Protein AF-A0AAE4M089-F1 (afdb_monomer_lite)

Sequence (83 aa):
MSIAIPLALNELEDMRYLLRKADIEGELQPDDERRLREYISRQKPTEAQNSDLGALILVGLFLLGLYVTLLLIENGKDPELLR

pLDDT: mean 81.92, std 15.25, range [35.66, 94.56]

Structure (mmCIF, N/CA/C/O backbone):
data_AF-A0AAE4M089-F1
#
_entry.id   AF-A0AAE4M089-F1
#
loop_
_atom_site.group_PDB
_atom_site.id
_atom_site.type_symbol
_atom_site.label_atom_id
_atom_site.label_alt_id
_atom_site.label_comp_id
_atom_site.label_asym_id
_atom_site.label_entity_id
_atom_site.label_seq_id
_atom_site.pdbx_PDB_ins_code
_atom_site.Cartn_x
_atom_site.Cartn_y
_atom_site.Cartn_z
_atom_site.occupancy
_atom_site.B_iso_or_equiv
_atom_site.auth_seq_id
_atom_site.auth_comp_id
_atom_site.auth_asym_id
_atom_site.auth_atom_id
_atom_site.pdbx_PDB_model_num
ATOM 1 N N . MET A 1 1 ? 4.448 0.801 -25.323 1.00 35.78 1 MET A N 1
ATOM 2 C CA . MET A 1 1 ? 3.502 1.196 -24.259 1.00 35.78 1 MET A CA 1
ATOM 3 C C . MET A 1 1 ? 4.319 1.350 -22.990 1.00 35.78 1 MET A C 1
ATOM 5 O O . MET A 1 1 ? 4.891 0.355 -22.568 1.00 35.78 1 MET A O 1
ATOM 9 N N . SER A 1 2 ? 4.461 2.565 -22.451 1.00 35.66 2 SER A N 1
ATOM 10 C CA . SER A 1 2 ? 5.038 2.740 -21.112 1.00 35.66 2 SER A CA 1
ATOM 11 C C . SER A 1 2 ? 4.048 2.188 -20.104 1.00 35.66 2 SER A C 1
ATOM 13 O O . SER A 1 2 ? 2.894 2.613 -20.076 1.00 35.66 2 SER A O 1
ATOM 15 N N . ILE A 1 3 ? 4.493 1.227 -19.308 1.00 46.78 3 ILE A N 1
ATOM 16 C CA . ILE A 1 3 ? 3.762 0.791 -18.131 1.00 46.78 3 ILE A CA 1
ATOM 17 C C . ILE A 1 3 ? 3.998 1.910 -17.121 1.00 46.78 3 ILE A C 1
ATOM 19 O O . ILE A 1 3 ? 5.072 2.017 -16.542 1.00 46.78 3 ILE A O 1
ATOM 23 N N . ALA A 1 4 ? 3.054 2.844 -17.009 1.00 51.03 4 ALA A N 1
ATOM 24 C CA . ALA A 1 4 ? 3.129 3.843 -15.955 1.00 51.03 4 ALA A CA 1
ATOM 25 C C . ALA A 1 4 ? 3.078 3.079 -14.630 1.00 51.03 4 ALA A C 1
ATOM 27 O 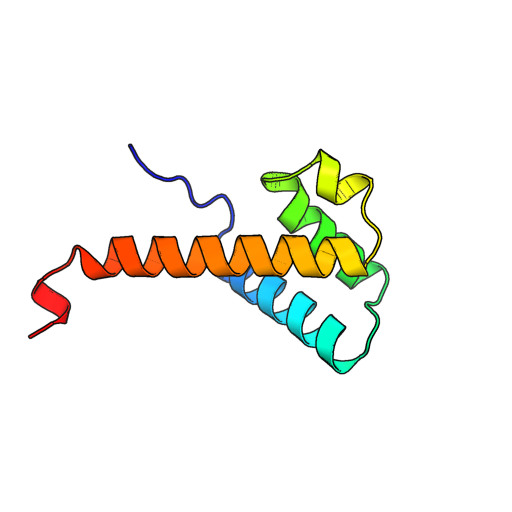O . ALA A 1 4 ? 2.102 2.382 -14.376 1.00 51.03 4 ALA A O 1
ATOM 28 N N . ILE A 1 5 ? 4.141 3.160 -13.836 1.00 57.72 5 ILE A N 1
ATOM 29 C CA . ILE A 1 5 ? 4.186 2.681 -12.457 1.00 57.72 5 ILE A CA 1
ATOM 30 C C . ILE A 1 5 ? 3.523 3.798 -11.633 1.00 57.72 5 ILE A C 1
ATOM 32 O O . ILE A 1 5 ? 4.138 4.852 -11.475 1.00 57.72 5 ILE A O 1
ATOM 36 N N . PRO A 1 6 ? 2.264 3.665 -11.162 1.00 68.06 6 PRO A N 1
ATOM 37 C CA . PRO A 1 6 ? 1.558 4.792 -10.542 1.00 68.06 6 PRO A CA 1
ATOM 38 C C . PRO A 1 6 ? 2.016 5.104 -9.105 1.00 68.06 6 PRO A C 1
ATOM 40 O O . PRO A 1 6 ? 1.443 5.983 -8.459 1.00 68.06 6 PRO A O 1
ATOM 43 N N . LEU A 1 7 ? 3.038 4.401 -8.607 1.00 74.50 7 LEU A N 1
ATOM 44 C CA . LEU A 1 7 ? 3.733 4.694 -7.356 1.00 74.50 7 LEU A CA 1
ATOM 45 C C . LEU A 1 7 ? 5.211 4.961 -7.639 1.00 74.50 7 LEU A C 1
ATOM 47 O O . LEU A 1 7 ? 5.876 4.175 -8.312 1.00 74.50 7 LEU A O 1
ATOM 51 N N . ALA A 1 8 ? 5.737 6.049 -7.090 1.00 82.94 8 ALA A N 1
ATOM 52 C CA . ALA A 1 8 ? 7.173 6.280 -7.060 1.00 82.94 8 ALA A CA 1
ATOM 53 C C . ALA A 1 8 ? 7.870 5.256 -6.139 1.00 82.94 8 ALA A C 1
ATOM 55 O O . ALA A 1 8 ? 7.239 4.638 -5.280 1.00 82.94 8 ALA A O 1
ATOM 56 N N . LEU A 1 9 ? 9.187 5.072 -6.300 1.00 82.75 9 LEU A N 1
ATOM 57 C CA . LEU A 1 9 ? 9.953 4.072 -5.541 1.00 82.75 9 LEU A CA 1
ATOM 58 C C . LEU A 1 9 ? 9.804 4.246 -4.019 1.00 82.75 9 LEU A C 1
ATOM 60 O O . LEU A 1 9 ? 9.598 3.270 -3.308 1.00 82.75 9 LEU A O 1
ATOM 64 N N . ASN A 1 10 ? 9.836 5.487 -3.536 1.00 86.62 10 ASN A N 1
ATOM 65 C CA . ASN A 1 10 ? 9.633 5.821 -2.125 1.00 86.62 10 ASN A CA 1
ATOM 66 C C . ASN A 1 10 ? 8.222 5.467 -1.623 1.00 86.62 10 ASN A C 1
ATOM 68 O O . ASN A 1 10 ? 8.062 5.057 -0.480 1.00 86.62 10 ASN A O 1
ATOM 72 N N . GLU A 1 11 ? 7.196 5.601 -2.462 1.00 88.94 11 GLU A N 1
ATOM 73 C CA . GLU A 1 11 ? 5.818 5.224 -2.121 1.00 88.94 11 GLU A CA 1
ATOM 74 C C . GLU A 1 11 ? 5.650 3.700 -2.091 1.00 88.94 11 GLU A C 1
ATOM 76 O O . GLU A 1 11 ? 4.924 3.161 -1.261 1.00 88.94 11 GLU A O 1
ATOM 81 N N . LEU A 1 12 ? 6.372 2.995 -2.962 1.00 87.62 12 LEU A N 1
ATOM 82 C CA . LEU A 1 12 ? 6.486 1.537 -2.966 1.00 87.62 12 LEU A CA 1
ATOM 83 C C . LEU A 1 12 ? 7.193 1.012 -1.709 1.00 87.62 12 LEU A C 1
ATOM 85 O O . LEU A 1 12 ? 6.748 0.034 -1.104 1.00 87.62 12 LEU A O 1
ATOM 89 N N . GLU A 1 13 ? 8.281 1.662 -1.300 1.00 90.50 13 GLU A N 1
ATOM 90 C CA . GLU A 1 13 ? 8.998 1.348 -0.062 1.00 90.50 13 GLU A CA 1
ATOM 91 C C . GLU A 1 13 ? 8.143 1.602 1.177 1.00 90.50 13 GLU A C 1
ATOM 93 O O . GLU A 1 13 ? 8.129 0.772 2.089 1.00 90.50 13 GLU A O 1
ATOM 98 N N . ASP A 1 14 ? 7.400 2.706 1.191 1.00 93.25 14 ASP A N 1
ATOM 99 C CA . ASP A 1 14 ? 6.492 3.035 2.282 1.00 93.25 14 ASP A CA 1
ATOM 100 C C . ASP A 1 14 ? 5.316 2.052 2.350 1.00 93.25 14 ASP A C 1
ATOM 102 O O . ASP A 1 14 ? 5.039 1.496 3.410 1.00 93.25 14 ASP A O 1
ATOM 106 N N . MET A 1 15 ? 4.708 1.701 1.211 1.00 92.12 15 MET A N 1
ATOM 107 C CA . MET A 1 15 ? 3.683 0.654 1.156 1.00 92.12 15 MET A CA 1
ATOM 108 C C . MET A 1 15 ? 4.224 -0.691 1.667 1.00 92.12 15 MET A C 1
ATOM 110 O O . MET A 1 15 ? 3.552 -1.370 2.442 1.00 92.12 15 MET A O 1
ATOM 114 N N . ARG A 1 16 ? 5.460 -1.070 1.306 1.00 92.75 16 ARG A N 1
ATOM 115 C CA . ARG A 1 16 ? 6.121 -2.274 1.845 1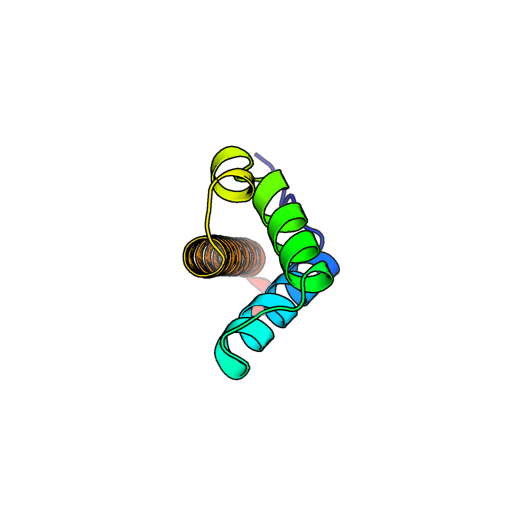.00 92.75 16 ARG A CA 1
ATOM 116 C C . ARG A 1 16 ? 6.295 -2.197 3.361 1.00 92.75 16 ARG A C 1
ATOM 118 O O . ARG A 1 16 ? 6.104 -3.201 4.044 1.00 92.75 16 ARG A O 1
ATOM 125 N N . TYR A 1 17 ? 6.694 -1.036 3.877 1.00 94.44 17 TYR A N 1
ATOM 126 C CA . TYR A 1 17 ? 6.851 -0.812 5.311 1.00 94.44 17 TYR A CA 1
ATOM 127 C C . TYR A 1 17 ? 5.517 -0.984 6.047 1.00 94.44 17 TYR A C 1
ATOM 129 O O . TYR A 1 17 ? 5.462 -1.751 7.006 1.00 94.44 17 TYR A O 1
ATOM 137 N N . LEU A 1 18 ? 4.443 -0.363 5.553 1.00 94.56 18 LEU A N 1
ATOM 138 C CA . LEU A 1 1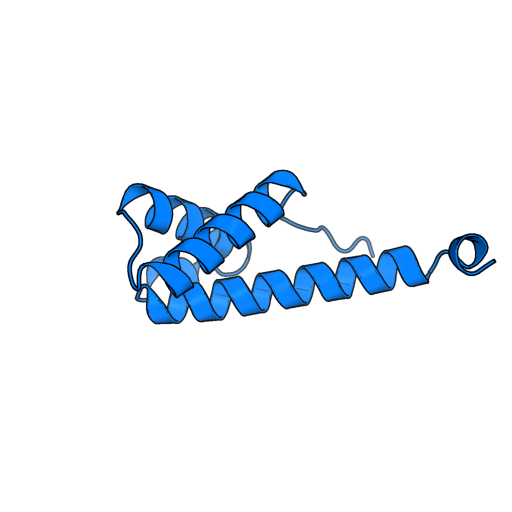8 ? 3.099 -0.460 6.131 1.00 94.56 18 LEU A CA 1
ATOM 139 C C . LEU A 1 18 ? 2.580 -1.904 6.134 1.00 94.56 18 LEU A C 1
ATOM 141 O O . LEU A 1 18 ? 2.100 -2.385 7.154 1.00 94.56 18 LEU A O 1
ATOM 145 N N . LEU A 1 19 ? 2.745 -2.633 5.028 1.00 93.00 19 LEU A N 1
ATOM 146 C CA . LEU A 1 19 ? 2.332 -4.039 4.943 1.00 93.00 19 LEU A CA 1
ATOM 147 C C . LEU A 1 19 ? 3.097 -4.927 5.928 1.00 93.00 19 LEU A C 1
ATOM 149 O O . LEU A 1 19 ? 2.505 -5.782 6.580 1.00 93.00 19 LEU A O 1
ATOM 153 N N . ARG A 1 20 ? 4.408 -4.706 6.074 1.00 91.88 20 ARG A N 1
ATOM 154 C CA . ARG A 1 20 ? 5.231 -5.451 7.033 1.00 91.88 20 ARG A CA 1
ATOM 155 C C . ARG A 1 20 ? 4.886 -5.104 8.478 1.00 91.88 20 ARG A C 1
ATOM 157 O O . ARG A 1 20 ? 4.916 -5.981 9.333 1.00 91.88 20 ARG A O 1
ATOM 164 N N . LYS A 1 21 ? 4.575 -3.837 8.755 1.00 92.31 21 LYS A N 1
ATOM 165 C CA . LYS A 1 21 ? 4.116 -3.397 10.072 1.00 92.31 21 LYS A CA 1
ATOM 166 C C . LYS A 1 21 ? 2.808 -4.095 10.444 1.00 92.31 21 LYS A C 1
ATOM 168 O O . LYS A 1 21 ? 2.727 -4.660 11.525 1.00 92.31 21 LYS A O 1
ATOM 173 N N . ALA A 1 22 ? 1.857 -4.153 9.513 1.00 90.94 22 ALA A N 1
ATOM 174 C CA . ALA A 1 22 ? 0.586 -4.842 9.709 1.00 90.94 22 ALA A CA 1
ATOM 175 C C . ALA A 1 22 ? 0.747 -6.355 9.955 1.00 90.94 22 ALA A C 1
ATOM 177 O O . ALA A 1 22 ? 0.032 -6.920 10.773 1.00 90.94 22 ALA A O 1
ATOM 178 N N . ASP A 1 23 ? 1.701 -7.005 9.280 1.00 86.88 23 ASP A N 1
ATOM 179 C CA . ASP A 1 23 ? 2.022 -8.429 9.475 1.00 86.88 23 ASP A CA 1
ATOM 180 C C . ASP A 1 23 ? 2.630 -8.718 10.862 1.00 86.88 23 ASP A C 1
ATOM 182 O O . ASP A 1 23 ? 2.319 -9.731 11.484 1.00 86.88 23 ASP A O 1
ATOM 186 N N . ILE A 1 24 ? 3.472 -7.812 11.375 1.00 89.06 24 ILE A N 1
ATOM 187 C CA . ILE A 1 24 ? 4.134 -7.963 12.682 1.00 89.06 24 ILE A CA 1
ATOM 188 C C . ILE A 1 24 ? 3.199 -7.598 13.839 1.00 89.06 24 ILE A C 1
ATOM 190 O O . ILE A 1 24 ? 3.151 -8.310 14.841 1.00 89.06 24 ILE A O 1
ATOM 194 N N . GLU A 1 25 ? 2.510 -6.463 13.732 1.00 89.62 25 GLU A N 1
ATOM 195 C CA . GLU A 1 25 ? 1.690 -5.901 14.811 1.00 89.62 25 GLU A CA 1
ATOM 196 C C . GLU A 1 25 ? 0.263 -6.474 14.804 1.00 89.62 25 GLU A C 1
ATOM 198 O O . GLU A 1 25 ? -0.425 -6.420 15.818 1.00 89.62 25 GLU A O 1
ATOM 203 N N . GLY A 1 26 ? -0.189 -7.048 13.683 1.00 85.50 26 GLY A N 1
ATOM 204 C CA . GLY A 1 26 ? -1.563 -7.529 13.494 1.00 85.50 26 GLY A CA 1
ATOM 205 C C . GLY A 1 26 ? -2.589 -6.409 13.287 1.00 85.50 26 GLY A C 1
ATOM 206 O O . GLY A 1 26 ? -3.742 -6.681 12.952 1.00 85.50 26 GLY A O 1
ATOM 207 N N . GLU A 1 27 ? -2.174 -5.155 13.452 1.00 88.75 27 GLU A N 1
ATOM 208 C CA . GLU A 1 27 ? -2.974 -3.954 13.255 1.00 88.75 27 GLU A CA 1
ATOM 209 C C . GLU A 1 27 ? -2.123 -2.818 12.671 1.00 88.75 27 GLU A C 1
ATOM 211 O O . GLU A 1 27 ? -0.892 -2.851 12.691 1.00 88.75 27 GLU A O 1
ATOM 216 N N . LEU A 1 28 ? -2.789 -1.803 12.123 1.00 89.50 28 LEU A N 1
ATOM 217 C CA . LEU A 1 28 ? -2.164 -0.541 11.746 1.00 89.50 28 LEU A CA 1
ATOM 218 C C . LEU A 1 28 ? -2.805 0.583 12.542 1.00 89.50 28 LEU A C 1
ATOM 220 O O . LEU A 1 28 ? -4.012 0.587 12.783 1.00 89.50 28 LEU A O 1
ATOM 224 N N . GLN A 1 29 ? -1.999 1.580 12.901 1.00 93.81 29 GLN A N 1
ATOM 225 C CA . GLN A 1 29 ? -2.556 2.816 13.429 1.00 93.81 29 GLN A CA 1
ATOM 226 C C . GLN A 1 29 ? -3.431 3.488 12.359 1.00 93.81 29 GLN A C 1
ATOM 228 O O . GLN A 1 29 ? -3.139 3.355 11.167 1.00 93.81 29 GLN A O 1
ATOM 233 N N . PRO A 1 30 ? -4.460 4.262 12.749 1.00 91.81 30 PRO A N 1
ATOM 234 C CA . PRO A 1 30 ? -5.387 4.873 11.794 1.00 91.81 30 PRO A CA 1
ATOM 235 C C . PRO A 1 30 ? -4.703 5.696 10.691 1.00 91.81 30 PRO A C 1
ATOM 237 O O . PRO A 1 30 ? -5.141 5.684 9.541 1.00 91.81 30 PRO A O 1
ATOM 240 N N . ASP A 1 31 ? -3.606 6.384 11.018 1.00 94.12 31 ASP A N 1
ATOM 241 C CA . ASP A 1 31 ? -2.823 7.141 10.038 1.00 94.12 31 ASP A CA 1
ATOM 242 C C . ASP A 1 31 ? -2.071 6.245 9.047 1.00 94.12 31 ASP A C 1
ATOM 244 O O . ASP A 1 31 ? -2.030 6.544 7.854 1.00 94.12 31 ASP A O 1
ATOM 248 N N . ASP A 1 32 ? -1.524 5.128 9.517 1.00 94.44 32 ASP A N 1
ATOM 249 C CA . ASP A 1 32 ? -0.822 4.155 8.681 1.00 94.44 32 ASP A CA 1
ATOM 250 C C . ASP A 1 32 ? -1.795 3.413 7.756 1.00 94.44 32 A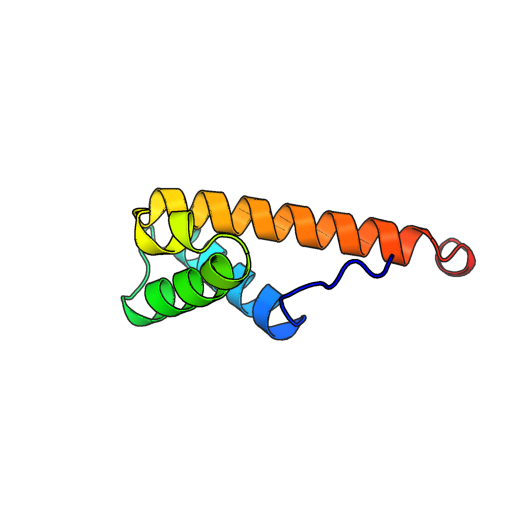SP A C 1
ATOM 252 O O . ASP A 1 32 ? -1.523 3.248 6.564 1.00 94.44 32 ASP A O 1
ATOM 256 N N . GLU A 1 33 ? -2.966 3.029 8.271 1.00 93.44 33 GLU A N 1
ATOM 257 C CA . GLU A 1 33 ? -4.029 2.435 7.458 1.00 93.44 33 GLU A CA 1
ATOM 258 C C . GLU A 1 33 ? -4.509 3.417 6.382 1.00 93.44 33 GLU A C 1
ATOM 260 O O . GLU A 1 33 ? -4.670 3.038 5.219 1.00 93.44 33 GLU A O 1
ATOM 265 N N . ARG A 1 34 ? -4.692 4.697 6.734 1.00 93.19 34 ARG A N 1
ATOM 266 C CA . ARG A 1 34 ? -5.071 5.742 5.775 1.00 93.19 34 ARG A CA 1
ATOM 267 C C . ARG A 1 34 ? -4.046 5.869 4.650 1.00 93.19 34 ARG A C 1
ATOM 269 O O . ARG A 1 34 ? -4.442 5.906 3.487 1.00 93.19 34 ARG A O 1
ATOM 276 N N . ARG A 1 35 ? -2.748 5.883 4.966 1.00 93.25 35 ARG A N 1
ATOM 277 C CA . ARG A 1 35 ? -1.678 5.927 3.953 1.00 93.25 35 ARG A CA 1
ATOM 278 C C . ARG A 1 35 ? -1.699 4.693 3.052 1.00 93.25 35 ARG A C 1
ATOM 280 O O . ARG A 1 35 ? -1.623 4.822 1.832 1.00 93.25 35 ARG A O 1
ATOM 287 N N . LEU A 1 36 ? -1.885 3.503 3.626 1.00 92.81 36 LEU A N 1
ATOM 288 C CA . LEU A 1 36 ? -2.017 2.268 2.850 1.00 92.81 36 LEU A CA 1
ATOM 289 C C . LEU A 1 36 ? -3.228 2.326 1.900 1.00 92.81 36 LEU A C 1
ATOM 291 O O . LEU A 1 36 ? -3.101 1.989 0.719 1.00 92.81 36 LEU A O 1
ATOM 295 N N . ARG A 1 37 ? -4.382 2.816 2.378 1.00 93.25 37 ARG A N 1
ATOM 296 C CA . ARG A 1 37 ? -5.573 3.052 1.543 1.00 93.25 37 ARG A CA 1
ATOM 297 C C . ARG A 1 37 ? -5.286 4.042 0.422 1.00 93.25 37 ARG A C 1
ATOM 299 O O . ARG A 1 37 ? -5.693 3.787 -0.707 1.00 93.25 37 ARG A O 1
ATOM 306 N N . GLU A 1 38 ? -4.580 5.137 0.693 1.00 92.94 38 GLU A N 1
ATOM 307 C CA . GLU A 1 38 ? -4.211 6.121 -0.329 1.00 92.94 38 GLU A CA 1
ATOM 308 C C . GLU A 1 38 ? -3.385 5.480 -1.451 1.00 92.94 38 GLU A C 1
ATOM 310 O O . GLU A 1 38 ? -3.734 5.646 -2.622 1.00 92.94 38 GLU A O 1
ATOM 315 N N . TYR A 1 39 ? -2.364 4.679 -1.130 1.00 91.19 39 TYR A N 1
ATOM 316 C CA . TYR A 1 39 ? -1.556 3.997 -2.148 1.00 91.19 39 TYR A CA 1
ATOM 317 C C . TYR A 1 39 ? -2.359 2.990 -2.969 1.00 91.19 39 TYR A C 1
ATOM 319 O O . TYR A 1 39 ? -2.268 2.986 -4.199 1.00 91.19 39 TYR A O 1
ATOM 327 N N . ILE A 1 40 ? -3.190 2.178 -2.312 1.00 90.88 40 ILE A N 1
ATOM 328 C CA . ILE A 1 40 ? -4.044 1.200 -2.995 1.00 90.88 40 ILE A CA 1
ATOM 329 C C . ILE A 1 40 ? -5.070 1.916 -3.880 1.00 90.88 40 ILE A C 1
ATOM 331 O O . ILE A 1 40 ? -5.300 1.497 -5.014 1.00 90.88 40 ILE A O 1
ATOM 335 N N . SER A 1 41 ? -5.639 3.033 -3.417 1.00 91.12 41 SER A N 1
ATOM 336 C CA . SER A 1 41 ? -6.710 3.750 -4.119 1.00 91.12 41 SER A CA 1
ATOM 337 C C . SER A 1 41 ? -6.310 4.269 -5.498 1.00 91.12 41 SER A C 1
ATOM 339 O O . SER A 1 41 ? -7.160 4.379 -6.379 1.00 91.12 41 SER A O 1
ATOM 341 N N . ARG A 1 42 ? -5.014 4.525 -5.720 1.00 87.31 42 ARG A N 1
ATOM 342 C CA . ARG A 1 42 ? -4.483 4.992 -7.010 1.00 87.31 42 ARG A CA 1
ATOM 343 C C . ARG A 1 42 ? -4.628 3.965 -8.127 1.00 87.31 42 ARG A C 1
ATOM 345 O O . ARG A 1 42 ? -4.714 4.347 -9.289 1.00 87.31 42 ARG A O 1
ATOM 352 N N . GLN A 1 43 ? -4.649 2.677 -7.788 1.00 85.00 43 GLN A N 1
ATOM 353 C CA . GLN A 1 43 ? -4.895 1.601 -8.752 1.00 85.00 43 GLN A CA 1
ATOM 354 C C . GLN A 1 43 ? -6.263 0.947 -8.575 1.00 85.00 43 GLN A C 1
ATOM 356 O O . GLN A 1 43 ? -6.892 0.543 -9.550 1.00 85.00 43 GLN A O 1
ATOM 361 N N . LYS A 1 44 ? -6.699 0.812 -7.325 1.00 87.00 44 LYS A N 1
ATOM 362 C CA . LYS A 1 44 ? -7.841 0.013 -6.891 1.00 87.00 44 LYS A CA 1
ATOM 363 C C . LYS A 1 44 ? -8.733 0.834 -5.947 1.00 87.00 44 LYS A C 1
ATOM 365 O O . LYS A 1 44 ? -8.798 0.552 -4.750 1.00 87.00 44 LYS A O 1
ATOM 370 N N . PRO A 1 45 ? -9.386 1.902 -6.450 1.00 86.88 45 PRO A N 1
ATOM 371 C CA . PRO A 1 45 ? -10.149 2.841 -5.621 1.00 86.88 45 PRO A CA 1
ATOM 372 C C . PRO A 1 45 ? -11.335 2.180 -4.912 1.00 86.88 45 PRO A C 1
ATOM 374 O O . PRO A 1 45 ? -11.622 2.500 -3.759 1.00 86.88 45 PRO A O 1
ATOM 377 N N . THR A 1 46 ? -12.005 1.234 -5.574 1.00 87.50 46 THR A N 1
ATOM 378 C CA . THR A 1 46 ? -13.141 0.504 -5.001 1.00 87.50 46 THR A CA 1
ATOM 379 C C . THR A 1 46 ? -12.694 -0.410 -3.868 1.00 87.50 46 THR A C 1
ATOM 381 O O . THR A 1 46 ? -13.324 -0.430 -2.811 1.00 87.50 46 THR A O 1
ATOM 384 N N . GLU A 1 47 ? -11.594 -1.134 -4.061 1.00 87.19 47 GLU A N 1
ATOM 385 C CA . GLU A 1 47 ? -11.018 -1.996 -3.039 1.00 87.19 47 GLU A CA 1
ATOM 3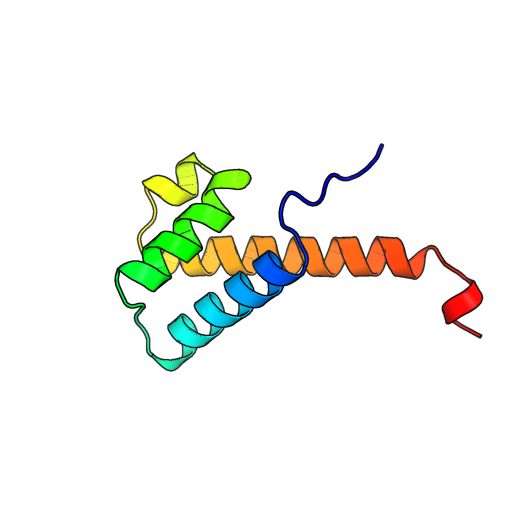86 C C . GLU A 1 47 ? -10.491 -1.159 -1.863 1.00 87.19 47 GLU A C 1
ATOM 388 O O . GLU A 1 47 ? -10.759 -1.498 -0.715 1.00 87.19 47 GLU A O 1
ATOM 393 N N . ALA A 1 48 ? -9.847 -0.015 -2.112 1.00 87.25 48 ALA A N 1
ATOM 394 C CA . ALA A 1 48 ? -9.342 0.860 -1.053 1.00 87.25 48 ALA A CA 1
ATOM 395 C C . ALA A 1 48 ? -10.434 1.443 -0.141 1.00 87.25 48 ALA A C 1
ATOM 397 O O . ALA A 1 48 ? -10.188 1.634 1.047 1.00 87.25 48 ALA A O 1
ATOM 398 N N . GLN A 1 49 ? -11.625 1.747 -0.667 1.00 86.56 49 GLN A N 1
ATOM 399 C CA . GLN A 1 49 ? -12.712 2.339 0.127 1.00 86.56 49 GLN A CA 1
ATOM 400 C C . GLN A 1 49 ? -13.511 1.310 0.927 1.00 86.56 49 GLN A C 1
ATOM 402 O O . GLN A 1 49 ? -13.946 1.611 2.033 1.00 86.56 49 GLN A O 1
ATOM 407 N N . ASN A 1 50 ? -13.709 0.110 0.379 1.00 85.69 50 ASN A N 1
ATOM 408 C CA . ASN A 1 50 ? -14.670 -0.851 0.930 1.00 85.69 50 ASN A CA 1
ATOM 409 C C . ASN A 1 50 ? -14.022 -2.012 1.694 1.00 85.69 50 ASN A C 1
ATOM 411 O O . ASN A 1 50 ? -14.732 -2.806 2.304 1.00 85.69 50 ASN A O 1
ATOM 415 N N . SER A 1 51 ? -12.694 -2.134 1.650 1.00 88.06 51 SER A N 1
ATOM 416 C CA . SER A 1 51 ? -11.977 -3.231 2.304 1.00 88.06 51 SER A CA 1
ATOM 417 C C . SER A 1 51 ? -11.754 -2.966 3.789 1.00 88.06 51 SER A C 1
ATOM 419 O O . SER A 1 51 ? -11.472 -1.833 4.192 1.00 88.06 51 SER A O 1
ATOM 421 N N . ASP A 1 52 ? -11.827 -4.024 4.591 1.00 90.69 52 ASP A N 1
ATOM 422 C CA . ASP A 1 52 ? -11.220 -4.052 5.920 1.00 90.69 52 ASP A CA 1
ATOM 423 C C . ASP A 1 52 ? -9.682 -4.098 5.821 1.00 90.69 52 ASP A C 1
ATOM 425 O O . ASP A 1 52 ? -9.108 -4.217 4.733 1.00 90.69 52 ASP A O 1
ATOM 429 N N . LEU A 1 53 ? -9.001 -3.981 6.963 1.00 87.00 53 LEU A N 1
ATOM 430 C CA . LEU A 1 53 ? -7.540 -3.992 7.019 1.00 87.00 53 LEU A CA 1
ATOM 431 C C . LEU A 1 53 ? -6.940 -5.278 6.421 1.00 87.00 53 LEU A C 1
ATOM 433 O O . LEU A 1 53 ? -5.952 -5.206 5.695 1.00 87.00 53 LEU A O 1
ATOM 437 N N . GLY A 1 54 ? -7.549 -6.444 6.653 1.00 88.75 54 GLY A N 1
ATOM 438 C CA . GLY A 1 54 ? -7.059 -7.714 6.111 1.00 88.75 54 GLY A CA 1
ATOM 439 C C . GLY A 1 54 ? -7.106 -7.750 4.582 1.00 88.75 54 GLY A C 1
ATOM 440 O O . GLY A 1 54 ? -6.127 -8.111 3.924 1.00 88.75 54 GLY A O 1
ATOM 441 N N . ALA A 1 55 ? -8.215 -7.302 3.999 1.00 89.75 55 ALA A N 1
ATOM 442 C CA . ALA A 1 55 ? -8.363 -7.170 2.558 1.00 89.75 55 ALA A CA 1
ATOM 443 C C . ALA A 1 55 ? -7.428 -6.094 1.974 1.00 89.75 55 ALA A C 1
ATOM 445 O O . ALA A 1 55 ? -6.844 -6.317 0.912 1.00 89.75 55 ALA A O 1
ATOM 446 N N . LEU A 1 56 ? -7.195 -4.975 2.674 1.00 89.81 56 LEU A N 1
ATOM 447 C CA . LEU A 1 56 ? -6.194 -3.981 2.261 1.00 89.81 56 LEU A CA 1
ATOM 448 C C . LEU A 1 56 ? 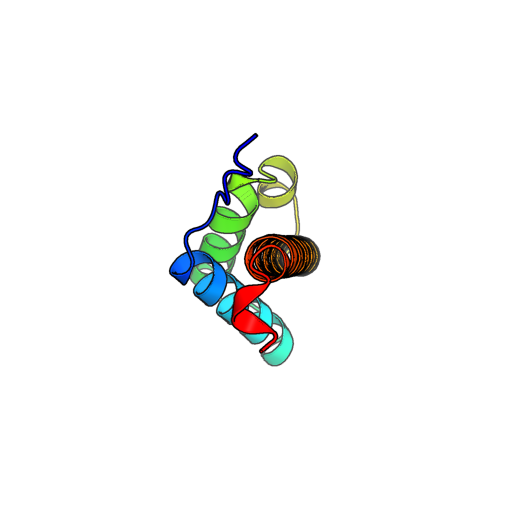-4.783 -4.561 2.220 1.00 89.81 56 LEU A C 1
ATOM 450 O O . LEU A 1 56 ? -4.054 -4.304 1.265 1.00 89.81 56 LEU A O 1
ATOM 454 N N . ILE A 1 57 ? -4.402 -5.359 3.218 1.00 90.38 57 ILE A N 1
ATOM 455 C CA . ILE A 1 57 ? -3.089 -6.009 3.254 1.00 90.38 57 ILE A CA 1
ATOM 456 C C . ILE A 1 57 ? -2.935 -6.948 2.053 1.00 90.38 57 ILE A C 1
ATOM 458 O O . ILE A 1 57 ? -1.928 -6.882 1.348 1.00 90.38 57 ILE A O 1
ATOM 462 N N . LEU A 1 58 ? -3.947 -7.772 1.764 1.00 91.56 58 LEU A N 1
ATOM 463 C CA . LEU A 1 58 ? -3.929 -8.680 0.611 1.00 91.56 58 LEU A CA 1
ATOM 464 C C . LEU A 1 58 ? -3.792 -7.927 -0.717 1.00 91.56 58 LEU A C 1
ATOM 466 O O . LEU A 1 58 ? -2.964 -8.293 -1.555 1.00 91.56 58 LEU A O 1
ATOM 470 N N . VAL A 1 59 ? -4.566 -6.857 -0.905 1.00 91.19 59 VAL A N 1
ATOM 471 C CA . VAL A 1 59 ? -4.491 -6.031 -2.116 1.00 91.19 59 VAL A CA 1
ATOM 472 C C . VAL A 1 59 ? -3.137 -5.327 -2.208 1.00 91.19 59 VAL A C 1
ATOM 474 O O . VAL A 1 59 ? -2.520 -5.330 -3.272 1.00 91.19 59 VAL A O 1
ATOM 477 N N . GLY A 1 60 ? -2.632 -4.774 -1.106 1.00 90.62 60 GLY A N 1
ATOM 478 C CA . GLY A 1 60 ? -1.327 -4.123 -1.062 1.00 90.62 60 GLY A CA 1
ATOM 479 C C . GLY A 1 60 ? -0.183 -5.082 -1.398 1.00 90.62 60 GLY A C 1
ATOM 480 O O . GLY A 1 60 ? 0.682 -4.731 -2.198 1.00 90.62 60 GLY A O 1
ATOM 481 N N . LEU A 1 61 ? -0.198 -6.312 -0.872 1.00 91.19 61 LEU A N 1
ATOM 482 C CA . LEU A 1 61 ? 0.787 -7.349 -1.204 1.00 91.19 61 LEU A CA 1
ATOM 483 C C . LEU A 1 61 ? 0.710 -7.763 -2.675 1.00 91.19 61 LEU A C 1
ATOM 485 O O . LEU A 1 61 ? 1.746 -7.909 -3.327 1.00 91.19 61 LEU A O 1
ATOM 489 N N . PHE A 1 62 ? -0.501 -7.911 -3.217 1.00 90.88 62 PHE A N 1
ATOM 490 C CA . PHE A 1 62 ? -0.697 -8.199 -4.636 1.00 90.88 62 PHE A CA 1
ATOM 491 C C . PHE A 1 62 ? -0.106 -7.093 -5.521 1.00 90.88 62 PHE A C 1
ATOM 493 O O . PHE A 1 62 ? 0.641 -7.381 -6.458 1.00 90.88 62 PHE A O 1
ATOM 500 N N . LEU A 1 63 ? -0.386 -5.827 -5.194 1.00 89.00 63 LEU A N 1
ATOM 501 C CA . LEU A 1 63 ? 0.176 -4.679 -5.903 1.00 89.00 63 LEU A CA 1
ATOM 502 C C . LEU A 1 63 ? 1.702 -4.653 -5.792 1.00 89.00 63 LEU A C 1
ATOM 504 O O . LEU A 1 63 ? 2.378 -4.515 -6.809 1.00 89.00 63 LEU A O 1
ATOM 508 N N . LEU A 1 64 ? 2.254 -4.848 -4.589 1.00 88.06 64 LEU A N 1
ATOM 509 C CA . LEU A 1 64 ? 3.699 -4.905 -4.360 1.00 88.06 64 LEU A CA 1
ATOM 510 C C . LEU A 1 64 ? 4.361 -5.984 -5.233 1.00 88.06 64 LEU A C 1
ATOM 512 O O . LEU A 1 64 ? 5.366 -5.719 -5.890 1.00 88.06 64 LEU A O 1
ATOM 516 N N . GLY A 1 65 ? 3.779 -7.185 -5.280 1.00 87.94 65 GLY A N 1
ATOM 517 C CA . GLY A 1 65 ? 4.276 -8.291 -6.099 1.00 87.94 65 GLY A CA 1
ATOM 518 C C . GLY A 1 65 ? 4.219 -7.992 -7.598 1.00 87.94 65 GLY A C 1
ATOM 519 O O . GLY A 1 65 ? 5.182 -8.270 -8.320 1.00 87.94 65 GLY A O 1
ATOM 520 N N . LEU A 1 66 ? 3.133 -7.366 -8.064 1.00 87.44 66 LEU A N 1
ATOM 521 C CA . LEU A 1 66 ? 3.004 -6.926 -9.452 1.00 87.44 66 LEU A CA 1
ATOM 522 C C . LEU A 1 66 ? 4.100 -5.914 -9.807 1.00 87.44 66 LEU A C 1
ATOM 524 O O . LEU A 1 66 ? 4.769 -6.074 -10.824 1.00 87.44 66 LEU A O 1
ATOM 528 N N . TYR A 1 67 ? 4.341 -4.922 -8.948 1.00 83.56 67 TYR A N 1
ATOM 529 C CA . TYR A 1 67 ? 5.385 -3.920 -9.160 1.00 83.56 67 TYR A CA 1
ATOM 530 C C . TYR A 1 67 ? 6.788 -4.511 -9.216 1.00 83.56 67 TYR A C 1
ATOM 532 O O . TYR A 1 67 ? 7.542 -4.191 -10.131 1.00 83.56 67 TYR A O 1
ATOM 540 N N . VAL A 1 68 ? 7.138 -5.392 -8.277 1.00 83.44 68 VAL A N 1
ATOM 541 C CA . VAL A 1 68 ? 8.444 -6.066 -8.284 1.00 83.44 68 VAL A CA 1
ATOM 542 C C . VAL A 1 68 ? 8.611 -6.888 -9.561 1.00 83.44 68 VAL A C 1
ATOM 544 O O . VAL A 1 68 ? 9.663 -6.839 -10.190 1.00 83.44 68 VAL A O 1
ATOM 547 N N . THR A 1 69 ? 7.563 -7.592 -9.991 1.00 85.38 69 THR A N 1
ATOM 548 C CA . THR A 1 69 ? 7.585 -8.376 -11.233 1.00 85.38 69 THR A CA 1
ATOM 549 C C . THR A 1 69 ? 7.800 -7.484 -12.456 1.00 85.38 69 THR A C 1
ATOM 551 O O . THR A 1 69 ? 8.623 -7.802 -13.310 1.00 85.38 69 THR A O 1
ATOM 554 N N . LEU A 1 70 ? 7.105 -6.347 -12.534 1.00 83.31 70 LEU A N 1
ATOM 555 C CA . LEU A 1 70 ? 7.275 -5.378 -13.617 1.00 83.31 70 LEU A CA 1
ATOM 556 C C . LEU A 1 70 ? 8.690 -4.788 -13.637 1.00 83.31 70 LEU A C 1
ATOM 558 O O . LEU A 1 70 ? 9.318 -4.786 -14.693 1.00 83.31 70 LEU A O 1
ATOM 562 N N . LEU A 1 71 ? 9.224 -4.389 -12.479 1.00 77.31 71 LEU A N 1
ATOM 563 C CA . LEU A 1 71 ? 10.599 -3.901 -12.345 1.00 77.31 71 LEU A CA 1
ATOM 564 C C . LEU A 1 71 ? 11.629 -4.958 -12.764 1.00 77.31 71 LEU A C 1
ATOM 566 O O . LEU A 1 71 ? 12.609 -4.632 -13.428 1.00 77.31 71 LEU A O 1
ATOM 570 N N . LEU A 1 72 ? 11.426 -6.228 -12.405 1.00 79.62 72 LEU A N 1
ATOM 571 C CA . LEU A 1 72 ? 12.298 -7.327 -12.834 1.00 79.62 72 LEU A CA 1
ATOM 572 C C . LEU A 1 72 ? 12.234 -7.552 -14.347 1.00 79.62 72 LEU A C 1
ATOM 574 O O . LEU A 1 72 ? 13.260 -7.820 -14.962 1.00 79.62 72 LEU A O 1
ATOM 578 N N . ILE A 1 73 ? 11.055 -7.431 -14.958 1.00 80.69 73 ILE A N 1
ATOM 579 C CA . ILE A 1 73 ? 10.894 -7.550 -16.413 1.00 80.69 73 ILE A CA 1
ATOM 580 C C . ILE A 1 73 ? 11.547 -6.370 -17.138 1.00 80.69 73 ILE A C 1
ATOM 582 O O . ILE A 1 73 ? 12.119 -6.564 -18.207 1.00 80.69 73 ILE A O 1
ATOM 586 N N . GLU A 1 74 ? 11.452 -5.155 -16.600 1.00 73.75 74 GLU A N 1
ATOM 587 C CA . GLU A 1 74 ? 12.102 -3.975 -17.176 1.00 73.75 74 GLU A CA 1
ATOM 588 C C . GLU A 1 74 ? 13.626 -4.071 -17.070 1.00 73.75 74 GLU A C 1
ATOM 590 O O . GLU A 1 74 ? 14.300 -3.950 -18.087 1.00 73.75 74 GLU A O 1
ATOM 595 N N . ASN A 1 75 ? 14.165 -4.408 -15.897 1.00 64.19 75 ASN A N 1
ATOM 596 C CA . ASN A 1 75 ? 15.611 -4.575 -15.708 1.00 64.19 75 ASN A CA 1
ATOM 597 C C . ASN A 1 75 ? 16.168 -5.833 -16.400 1.00 64.19 75 ASN A C 1
ATOM 599 O O . ASN A 1 75 ? 17.313 -5.855 -16.833 1.00 64.19 75 ASN A O 1
ATOM 603 N N . GLY A 1 76 ? 15.363 -6.888 -16.548 1.00 61.41 76 GLY A N 1
ATOM 604 C CA . GLY A 1 76 ? 15.733 -8.104 -17.279 1.00 61.41 76 GLY A CA 1
ATOM 605 C C . GLY A 1 76 ? 15.772 -7.926 -18.802 1.00 61.41 76 GLY A C 1
ATOM 606 O O . GLY A 1 76 ? 16.229 -8.824 -19.508 1.00 61.41 76 GLY A O 1
ATOM 607 N N . LYS A 1 77 ? 15.301 -6.784 -19.322 1.00 54.38 77 LYS A N 1
ATOM 608 C CA . LYS A 1 77 ? 15.432 -6.401 -20.736 1.00 54.38 77 LYS A CA 1
ATOM 609 C C . LYS A 1 77 ? 16.744 -5.678 -21.049 1.00 54.38 77 LYS A C 1
ATOM 611 O O . LYS A 1 77 ? 16.983 -5.428 -22.228 1.00 54.38 77 LYS A O 1
ATOM 616 N N . ASP A 1 78 ? 17.590 -5.413 -20.052 1.00 52.88 78 ASP A N 1
ATOM 617 C CA . ASP A 1 78 ? 18.963 -4.938 -20.236 1.00 52.88 78 ASP A CA 1
ATOM 618 C C . ASP A 1 78 ? 19.950 -6.126 -20.217 1.00 52.88 78 ASP A C 1
ATOM 620 O O . ASP A 1 78 ? 20.362 -6.587 -19.148 1.00 52.88 78 ASP A O 1
ATOM 624 N N . PRO A 1 79 ? 20.371 -6.659 -21.383 1.00 52.03 79 PRO A N 1
ATOM 625 C CA . PRO A 1 79 ? 21.322 -7.772 -21.451 1.00 52.03 79 PRO A CA 1
ATOM 626 C C . PRO A 1 79 ? 22.742 -7.413 -20.975 1.00 52.03 79 PRO A C 1
ATOM 628 O O . PRO A 1 79 ? 23.583 -8.305 -20.870 1.00 52.03 79 PRO A O 1
ATOM 631 N N . GLU A 1 80 ? 23.036 -6.141 -20.688 1.00 52.75 80 GLU A N 1
ATOM 632 C CA . GLU A 1 80 ? 24.343 -5.706 -20.177 1.00 52.75 80 GLU A CA 1
ATOM 633 C C . GLU A 1 80 ? 24.537 -5.961 -18.673 1.00 52.75 80 GLU A C 1
ATOM 635 O O . GLU A 1 80 ? 25.676 -6.014 -18.223 1.00 52.75 80 GLU A O 1
ATOM 640 N N . LEU A 1 81 ? 23.469 -6.199 -17.900 1.00 50.81 81 LEU A N 1
ATOM 641 C CA . LEU A 1 81 ? 23.555 -6.481 -16.455 1.00 50.81 81 LEU A CA 1
ATOM 642 C C . LEU A 1 81 ? 23.723 -7.976 -16.116 1.00 50.81 81 LEU A C 1
ATOM 644 O O . LEU A 1 81 ? 23.822 -8.339 -14.945 1.00 50.81 81 LEU A O 1
ATOM 648 N N . LEU A 1 82 ? 23.759 -8.848 -17.130 1.00 49.16 82 LEU A N 1
ATOM 649 C CA . LEU A 1 82 ? 23.991 -10.295 -17.001 1.00 49.16 82 LEU A CA 1
ATOM 650 C C . LEU A 1 82 ? 25.398 -10.721 -17.467 1.00 49.16 82 LEU A C 1
ATOM 652 O O . LEU A 1 82 ? 25.621 -11.906 -17.731 1.00 49.16 82 LEU A O 1
ATOM 656 N N . ARG A 1 83 ? 26.337 -9.774 -17.592 1.00 42.66 83 ARG A N 1
ATOM 657 C CA . ARG A 1 83 ? 27.754 -10.033 -17.885 1.00 42.66 83 ARG A CA 1
ATOM 658 C C . ARG A 1 83 ? 28.652 -9.707 -16.704 1.00 42.66 83 ARG A C 1
ATOM 660 O O . ARG A 1 83 ? 28.428 -8.657 -16.069 1.00 42.66 83 ARG A O 1
#

Radius of gyration: 14.34 Å; chains: 1; bounding box: 42×17×39 Å

Secondary structure (DSSP, 8-state):
-----SS-HHHHHHHHHHHHHHHHHSS--HHHHHHHHHHHHTT-HHHHHH--HHHHHHHHHHHHHHHHHHHHHHHTT-GGGG-

Foldseek 3Di:
DDPPLLDDPVLLVLLVVLLVCCVVVVDDDPVSLVSLLVSLCSPPVPQSPPDDPVSSSVSSVVSSVVVVVVVCVVVVVPPVVVD